Protein AF-A0A3E1NWS9-F1 (afdb_monomer_lite)

Organism: NCBI:txid2291814

Structure (mmCIF, N/CA/C/O backbone):
data_AF-A0A3E1NWS9-F1
#
_entry.id   AF-A0A3E1NWS9-F1
#
loop_
_atom_site.group_PDB
_atom_site.id
_atom_site.type_symbol
_atom_site.label_atom_id
_atom_site.label_alt_id
_atom_site.label_comp_id
_atom_site.label_asym_id
_atom_site.label_entity_id
_atom_site.label_seq_id
_atom_site.pdbx_PDB_ins_code
_atom_site.Cartn_x
_atom_site.Cartn_y
_atom_site.Cartn_z
_atom_site.occupancy
_atom_site.B_iso_or_equiv
_atom_site.auth_seq_id
_atom_site.auth_comp_id
_atom_site.auth_asym_id
_atom_site.auth_atom_id
_atom_site.pdbx_PDB_model_num
ATOM 1 N N . MET A 1 1 ? 13.646 -24.271 -12.139 1.00 60.88 1 MET A N 1
ATOM 2 C CA . MET A 1 1 ? 13.693 -23.143 -13.105 1.00 60.88 1 MET A CA 1
ATOM 3 C C . MET A 1 1 ? 12.350 -22.591 -13.639 1.00 60.88 1 MET A C 1
ATOM 5 O O . MET A 1 1 ? 12.410 -21.567 -14.313 1.00 60.88 1 MET A O 1
ATOM 9 N N . PRO A 1 2 ? 11.144 -23.139 -13.362 1.00 69.62 2 PRO A N 1
ATOM 10 C CA . PRO A 1 2 ? 9.886 -22.487 -13.776 1.00 69.62 2 PRO A CA 1
ATOM 11 C C . PRO A 1 2 ? 9.678 -21.088 -13.173 1.00 69.62 2 PRO A C 1
ATOM 13 O O . PRO A 1 2 ? 9.247 -20.175 -13.867 1.00 69.62 2 PRO A O 1
ATOM 16 N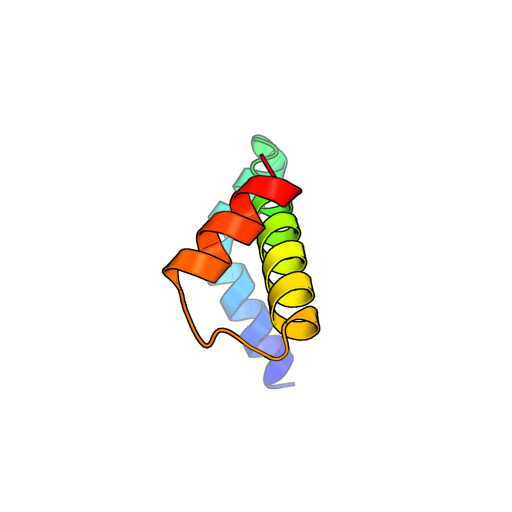 N . SER A 1 3 ? 10.066 -20.902 -11.907 1.00 79.25 3 SER A N 1
ATOM 17 C CA . SER A 1 3 ? 9.975 -19.627 -11.180 1.00 79.25 3 SER A CA 1
ATOM 18 C C . SER A 1 3 ? 10.737 -18.486 -11.861 1.00 79.25 3 SER A C 1
ATOM 20 O O . SER A 1 3 ? 10.229 -17.373 -11.955 1.00 79.25 3 SER A O 1
ATOM 22 N N . PHE A 1 4 ? 11.924 -18.771 -12.400 1.00 89.19 4 PHE A N 1
ATOM 23 C CA . PHE A 1 4 ? 12.750 -17.774 -13.082 1.00 89.19 4 PHE A CA 1
ATOM 24 C C . PHE A 1 4 ? 12.154 -17.355 -14.433 1.00 89.19 4 PHE A C 1
ATOM 26 O O . PHE A 1 4 ? 12.193 -16.183 -14.797 1.00 89.19 4 PHE A O 1
ATOM 33 N N . LYS A 1 5 ? 11.526 -18.296 -15.153 1.00 92.31 5 LYS A N 1
ATOM 34 C CA . LYS A 1 5 ? 10.786 -17.996 -16.390 1.00 92.31 5 LYS A CA 1
ATOM 35 C C . LYS A 1 5 ? 9.558 -17.124 -16.116 1.00 92.31 5 LYS A C 1
ATOM 37 O O . LYS A 1 5 ? 9.284 -16.208 -16.886 1.00 92.31 5 LYS A O 1
ATOM 42 N N . THR A 1 6 ? 8.843 -17.379 -15.020 1.00 93.31 6 THR A N 1
ATOM 43 C CA . THR A 1 6 ? 7.721 -16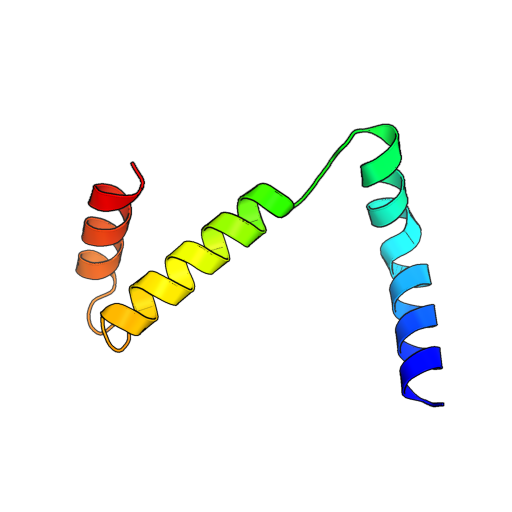.532 -14.590 1.00 93.31 6 THR A CA 1
ATOM 44 C C . THR A 1 6 ? 8.196 -15.127 -14.242 1.00 93.31 6 THR A C 1
ATOM 46 O O . THR A 1 6 ? 7.619 -14.163 -14.734 1.00 93.31 6 THR A O 1
ATOM 49 N N . LEU A 1 7 ? 9.285 -15.006 -13.476 1.00 90.88 7 LEU A N 1
ATOM 50 C CA . LEU A 1 7 ? 9.874 -13.712 -13.131 1.00 90.88 7 LEU A CA 1
ATOM 51 C C . LEU A 1 7 ? 10.266 -12.913 -14.381 1.00 90.88 7 LEU A C 1
ATOM 53 O O . LEU A 1 7 ? 9.894 -11.749 -14.501 1.00 90.88 7 LEU A O 1
ATOM 57 N N . ALA A 1 8 ? 10.959 -13.547 -15.331 1.00 93.56 8 ALA A N 1
ATOM 58 C CA . ALA A 1 8 ? 11.355 -12.905 -16.581 1.00 93.56 8 ALA A CA 1
ATOM 59 C 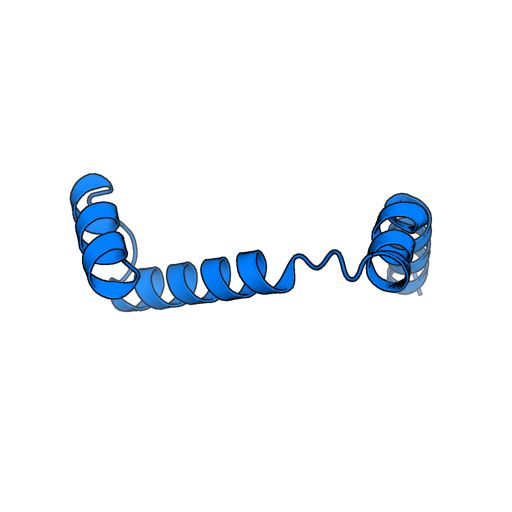C . ALA A 1 8 ? 10.142 -12.380 -17.366 1.00 93.56 8 ALA A C 1
ATOM 61 O O . ALA A 1 8 ? 10.159 -11.243 -17.836 1.00 93.56 8 ALA A O 1
ATOM 62 N N . ARG A 1 9 ? 9.059 -13.166 -17.443 1.00 94.12 9 ARG A N 1
ATOM 63 C CA . ARG A 1 9 ? 7.815 -12.749 -18.104 1.00 94.12 9 ARG A CA 1
ATOM 64 C C . ARG A 1 9 ? 7.158 -11.561 -17.398 1.00 94.12 9 ARG A C 1
ATOM 66 O O . ARG A 1 9 ? 6.694 -10.645 -18.069 1.00 94.12 9 ARG A O 1
ATOM 73 N N . THR A 1 10 ? 7.145 -11.546 -16.066 1.00 94.44 10 THR A N 1
ATOM 74 C CA . THR A 1 10 ? 6.610 -10.422 -15.281 1.00 94.44 10 THR A CA 1
ATOM 75 C C . THR A 1 10 ? 7.417 -9.145 -15.510 1.00 94.44 10 THR A C 1
ATOM 77 O O . THR A 1 10 ? 6.833 -8.085 -15.723 1.00 94.44 10 THR A O 1
ATOM 80 N N . ILE A 1 11 ? 8.751 -9.235 -15.530 1.00 93.25 11 ILE A N 1
ATOM 81 C CA . ILE A 1 11 ? 9.625 -8.084 -15.809 1.00 93.25 11 ILE A CA 1
ATOM 82 C C . ILE A 1 11 ? 9.361 -7.540 -17.214 1.00 93.25 11 ILE A C 1
ATOM 84 O O . ILE A 1 11 ? 9.214 -6.332 -17.378 1.00 93.25 11 ILE A O 1
ATOM 88 N N . GLN A 1 12 ? 9.246 -8.418 -18.214 1.00 94.44 12 GLN A N 1
ATOM 89 C CA . GLN A 1 12 ? 8.917 -8.016 -19.584 1.00 94.44 12 GLN A CA 1
ATOM 90 C C . GLN A 1 12 ? 7.550 -7.325 -19.661 1.00 94.44 12 GLN A C 1
ATOM 92 O O . GLN A 1 12 ? 7.430 -6.270 -20.275 1.00 94.44 12 GLN A O 1
ATOM 97 N N . HIS A 1 13 ? 6.536 -7.882 -18.996 1.00 95.62 13 HIS A N 1
ATOM 98 C CA . HIS A 1 13 ? 5.183 -7.328 -18.981 1.00 95.62 13 HIS A CA 1
ATOM 99 C C . HIS A 1 13 ? 5.112 -5.934 -18.331 1.00 95.62 13 HIS A C 1
ATOM 101 O O . HIS A 1 13 ? 4.362 -5.076 -18.785 1.00 95.62 13 HIS A O 1
ATOM 107 N N . HIS A 1 14 ? 5.917 -5.681 -17.294 1.00 91.94 14 HIS A N 1
ATOM 108 C CA . HIS A 1 14 ? 5.922 -4.412 -16.555 1.00 91.94 14 HIS A CA 1
ATOM 109 C C . HIS A 1 14 ? 7.108 -3.495 -16.889 1.00 91.94 14 HIS A C 1
ATOM 111 O O . HIS A 1 14 ? 7.365 -2.531 -16.166 1.00 91.94 14 HIS A O 1
ATOM 117 N N . PHE A 1 15 ? 7.818 -3.755 -17.989 1.00 93.00 15 PHE A N 1
ATOM 118 C CA . PHE A 1 15 ? 9.068 -3.073 -18.328 1.00 93.00 15 PHE A CA 1
ATOM 119 C C . PHE A 1 15 ? 8.945 -1.540 -18.357 1.00 93.00 15 PHE A C 1
ATOM 121 O O . PHE A 1 15 ? 9.778 -0.843 -17.783 1.00 93.00 15 PHE A O 1
ATOM 128 N N . LEU A 1 16 ? 7.869 -1.006 -18.946 1.00 90.81 16 LEU A N 1
ATOM 129 C CA . LEU A 1 16 ? 7.631 0.444 -19.016 1.00 90.81 16 LEU A CA 1
ATOM 130 C C . LEU A 1 16 ? 7.432 1.084 -17.633 1.00 90.81 16 LEU A C 1
ATOM 132 O O . LEU A 1 16 ? 7.908 2.189 -17.385 1.00 90.81 16 LEU A O 1
ATOM 136 N N . VAL A 1 17 ? 6.763 0.381 -16.716 1.00 86.25 17 VAL A N 1
ATOM 137 C CA . VAL A 1 17 ? 6.552 0.852 -15.338 1.00 86.25 17 VAL A CA 1
ATOM 138 C C . VAL A 1 17 ? 7.880 0.892 -14.586 1.00 86.25 17 VAL A C 1
ATOM 140 O O . VAL A 1 17 ? 8.168 1.866 -13.893 1.00 86.25 17 VAL A O 1
ATOM 143 N N . ILE A 1 18 ? 8.717 -0.131 -14.774 1.00 88.50 18 ILE A N 1
ATOM 144 C CA . ILE A 1 18 ? 10.064 -0.189 -14.195 1.00 88.50 18 ILE A CA 1
ATOM 145 C C . ILE A 1 18 ? 10.923 0.961 -14.736 1.00 88.50 18 ILE A C 1
ATOM 147 O O . ILE A 1 18 ? 11.597 1.639 -13.966 1.00 88.50 18 ILE A O 1
ATOM 151 N N . LEU A 1 19 ? 10.871 1.233 -16.041 1.00 89.50 19 LEU A N 1
ATOM 152 C CA . LEU A 1 19 ? 11.644 2.310 -16.663 1.00 89.50 19 LEU A CA 1
ATOM 153 C C . LEU A 1 19 ? 11.207 3.703 -16.168 1.00 89.50 19 LEU A C 1
ATOM 155 O O . LEU A 1 19 ? 12.049 4.566 -15.913 1.00 89.50 19 LEU A O 1
ATOM 159 N N . ASN A 1 20 ? 9.906 3.903 -15.938 1.00 86.38 20 ASN A N 1
ATOM 160 C CA . ASN A 1 20 ? 9.371 5.143 -15.368 1.00 86.38 20 ASN A CA 1
ATOM 161 C C . ASN A 1 20 ? 9.909 5.454 -13.962 1.00 86.38 20 ASN A C 1
ATOM 163 O O . ASN A 1 20 ? 10.059 6.632 -13.626 1.00 86.38 20 ASN A O 1
ATOM 167 N N . PHE A 1 21 ? 10.242 4.441 -13.154 1.00 84.75 21 PHE A N 1
ATOM 168 C CA . PHE A 1 21 ? 10.894 4.658 -11.860 1.00 84.75 21 PHE A CA 1
ATOM 169 C C . PHE A 1 21 ? 12.274 5.313 -12.022 1.00 84.75 21 PHE A C 1
ATOM 171 O O . PHE A 1 21 ? 12.610 6.219 -11.268 1.00 84.75 21 PHE A O 1
ATOM 178 N N . PHE A 1 22 ? 13.066 4.923 -13.022 1.00 84.81 22 PHE A N 1
ATOM 179 C CA . PHE A 1 22 ? 14.401 5.500 -13.220 1.00 84.81 22 PHE A CA 1
ATOM 180 C C . PHE A 1 22 ? 14.357 6.894 -13.854 1.00 84.81 22 PHE A C 1
ATOM 182 O O . PHE A 1 22 ? 15.127 7.763 -13.452 1.00 84.81 22 PHE A O 1
ATOM 189 N N . ASN A 1 23 ? 13.428 7.127 -14.785 1.00 85.06 23 ASN A N 1
ATOM 190 C CA . ASN A 1 23 ? 13.307 8.417 -15.468 1.00 85.06 23 ASN A CA 1
ATOM 191 C C . ASN A 1 23 ? 12.657 9.490 -14.588 1.00 85.06 23 ASN A C 1
ATOM 193 O O . ASN A 1 23 ? 13.173 10.597 -14.471 1.00 85.06 23 ASN A O 1
ATOM 197 N N . ASN A 1 24 ? 11.531 9.157 -13.953 1.00 84.38 24 ASN A N 1
ATOM 198 C CA . ASN A 1 24 ? 10.683 10.135 -13.267 1.00 84.38 24 ASN A CA 1
ATOM 199 C C . ASN A 1 24 ? 10.719 9.991 -11.740 1.00 84.38 24 ASN A C 1
ATOM 201 O O . ASN A 1 24 ? 10.002 10.708 -11.046 1.00 84.38 24 ASN A O 1
ATOM 205 N N . ARG A 1 25 ? 11.486 9.028 -11.199 1.00 81.44 25 ARG A N 1
ATOM 206 C CA . ARG A 1 25 ? 11.422 8.614 -9.780 1.00 81.44 25 ARG A CA 1
ATOM 207 C C . ARG A 1 25 ? 10.005 8.279 -9.311 1.00 81.44 25 ARG A C 1
ATOM 209 O O . ARG A 1 25 ? 9.711 8.334 -8.118 1.00 81.44 25 ARG A O 1
ATOM 216 N N . ALA A 1 26 ? 9.134 7.900 -10.247 1.00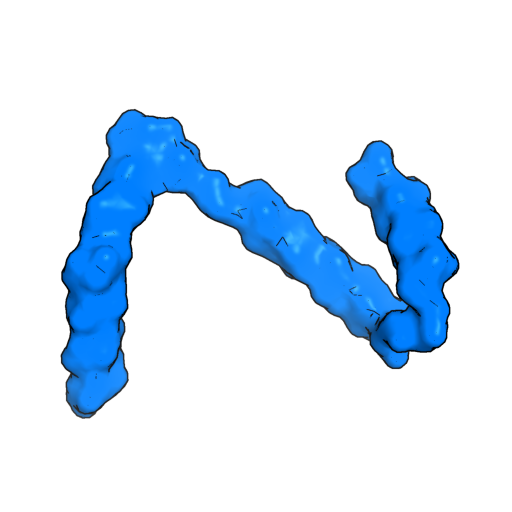 75.19 26 ALA A N 1
ATOM 217 C CA . ALA A 1 26 ? 7.776 7.482 -9.957 1.00 75.19 26 ALA A CA 1
ATOM 218 C C . ALA A 1 26 ? 7.837 6.158 -9.185 1.00 75.19 26 ALA A C 1
ATOM 220 O O . ALA A 1 26 ? 8.140 5.110 -9.753 1.00 75.19 26 ALA A O 1
ATOM 221 N N . THR A 1 27 ? 7.609 6.224 -7.874 1.00 78.06 27 THR A N 1
ATOM 222 C CA . THR A 1 27 ? 7.711 5.083 -6.964 1.00 78.06 27 THR A CA 1
ATOM 223 C C . THR A 1 27 ? 6.409 4.861 -6.215 1.00 78.06 27 THR A C 1
ATOM 225 O O . THR A 1 27 ? 5.794 5.801 -5.718 1.00 78.06 27 THR A O 1
ATOM 228 N N . ASN A 1 28 ? 6.016 3.596 -6.083 1.00 81.06 28 ASN A N 1
ATOM 229 C CA . ASN A 1 28 ? 4.882 3.195 -5.255 1.00 81.06 28 ASN A CA 1
ATOM 230 C C . ASN A 1 28 ? 5.264 3.036 -3.768 1.00 81.06 28 ASN A C 1
ATOM 232 O O . ASN A 1 28 ? 4.427 2.662 -2.951 1.00 81.06 28 ASN A O 1
ATOM 236 N N . ALA A 1 29 ? 6.515 3.330 -3.390 1.00 84.00 29 ALA A N 1
ATOM 237 C CA . ALA A 1 29 ? 7.026 3.103 -2.036 1.00 84.00 29 ALA A CA 1
ATOM 238 C C . ALA A 1 29 ? 6.181 3.783 -0.942 1.00 84.00 29 ALA A C 1
ATOM 240 O O . ALA A 1 29 ? 5.964 3.203 0.122 1.00 84.00 29 ALA A O 1
ATOM 241 N N . LEU A 1 30 ? 5.655 4.987 -1.203 1.00 83.50 30 LEU A N 1
ATOM 242 C CA . LEU A 1 30 ? 4.768 5.675 -0.259 1.00 83.50 30 LEU A CA 1
ATOM 243 C C . LEU A 1 30 ? 3.466 4.891 -0.044 1.00 83.50 30 LEU A C 1
ATOM 245 O O . LEU A 1 30 ? 3.114 4.609 1.101 1.00 83.50 30 LEU A O 1
ATOM 249 N N . GLY A 1 31 ? 2.808 4.455 -1.123 1.00 88.75 31 GLY A N 1
ATOM 250 C CA . GLY A 1 31 ? 1.598 3.631 -1.053 1.00 88.75 31 GLY A CA 1
ATOM 251 C C . GLY A 1 31 ? 1.842 2.268 -0.399 1.00 88.75 31 GLY A C 1
ATOM 252 O O . GLY A 1 31 ? 1.045 1.810 0.419 1.00 88.75 31 GLY A O 1
ATOM 253 N N . GLU A 1 32 ? 2.978 1.632 -0.686 1.00 90.19 32 GLU A N 1
ATOM 254 C CA . GLU A 1 32 ? 3.379 0.362 -0.070 1.00 90.19 32 GLU A CA 1
ATOM 255 C C . GLU A 1 32 ? 3.644 0.505 1.431 1.00 90.19 32 GLU A C 1
ATOM 257 O O . GLU A 1 32 ? 3.166 -0.315 2.221 1.00 90.19 32 GLU A O 1
ATOM 262 N N . SER A 1 33 ? 4.336 1.571 1.841 1.00 90.62 33 SER A N 1
ATOM 263 C CA . SER A 1 33 ? 4.586 1.862 3.255 1.00 90.62 33 SER A CA 1
ATOM 264 C C . SER A 1 33 ? 3.293 2.174 4.014 1.00 90.62 33 SER A C 1
ATOM 266 O O . SER A 1 33 ? 3.110 1.714 5.144 1.00 90.62 33 SER A O 1
ATOM 268 N N . PHE A 1 34 ? 2.350 2.876 3.382 1.00 90.44 34 PHE A N 1
ATOM 269 C CA . PHE A 1 34 ? 1.035 3.142 3.955 1.00 90.44 34 PHE A CA 1
ATOM 270 C C . PHE A 1 34 ? 0.212 1.854 4.100 1.00 90.44 34 PHE A C 1
ATOM 272 O O . PHE A 1 34 ? -0.311 1.565 5.178 1.00 90.44 34 PHE A O 1
ATOM 279 N N . ASN A 1 35 ? 0.200 1.000 3.072 1.00 92.38 35 ASN A N 1
ATOM 280 C CA . ASN A 1 35 ? -0.432 -0.320 3.137 1.00 92.38 35 ASN A CA 1
ATOM 281 C C . ASN A 1 35 ? 0.175 -1.205 4.238 1.00 92.38 35 ASN A C 1
ATOM 283 O O . ASN A 1 35 ? -0.547 -1.961 4.892 1.00 92.38 35 ASN A O 1
ATOM 287 N N . ALA A 1 36 ? 1.488 -1.123 4.469 1.00 95.38 36 ALA A N 1
ATOM 288 C CA . ALA A 1 36 ? 2.149 -1.840 5.557 1.00 95.38 36 ALA A CA 1
ATOM 289 C C . ALA A 1 36 ? 1.686 -1.342 6.937 1.00 95.38 36 ALA A C 1
ATOM 291 O O . ALA A 1 36 ? 1.365 -2.162 7.801 1.00 95.38 36 ALA A O 1
ATOM 292 N N . LYS A 1 37 ? 1.569 -0.019 7.122 1.00 93.38 37 LYS A N 1
ATOM 293 C CA . LYS A 1 37 ? 1.029 0.593 8.349 1.00 93.38 37 LYS A CA 1
ATOM 294 C C . LYS A 1 37 ? -0.414 0.149 8.620 1.00 93.38 37 LYS A C 1
ATOM 296 O O . LYS A 1 37 ? -0.698 -0.328 9.717 1.00 93.38 37 LYS A O 1
ATOM 301 N N . ILE A 1 38 ? -1.290 0.181 7.609 1.00 94.06 38 ILE A N 1
ATOM 302 C CA . ILE A 1 38 ? -2.678 -0.308 7.726 1.00 94.06 38 ILE A CA 1
ATOM 303 C C . ILE A 1 38 ? -2.713 -1.789 8.127 1.00 94.06 38 ILE A C 1
ATOM 305 O O . ILE A 1 38 ? -3.473 -2.177 9.016 1.00 94.06 38 ILE A O 1
ATOM 309 N N . LYS A 1 39 ? -1.886 -2.639 7.500 1.00 95.06 39 LYS A N 1
ATOM 310 C CA . LYS A 1 39 ? -1.820 -4.073 7.833 1.00 95.06 39 LYS A CA 1
ATOM 311 C C . LYS A 1 39 ? -1.382 -4.300 9.280 1.00 95.06 39 LYS A C 1
ATOM 313 O O . LYS A 1 39 ? -1.981 -5.133 9.960 1.00 95.06 39 LYS A O 1
ATOM 318 N N . ALA A 1 40 ? -0.376 -3.563 9.752 1.00 94.50 40 ALA A N 1
ATOM 319 C CA . ALA A 1 40 ? 0.094 -3.641 11.133 1.00 94.50 40 ALA A CA 1
ATOM 320 C C . ALA A 1 40 ? -0.993 -3.199 12.124 1.00 94.50 40 ALA A C 1
ATOM 322 O O . ALA A 1 40 ? -1.2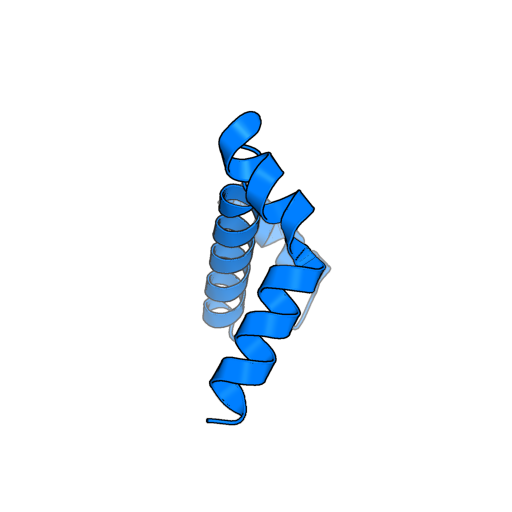72 -3.908 13.091 1.00 94.50 40 ALA A O 1
ATOM 323 N N . PHE A 1 41 ? -1.666 -2.084 11.834 1.00 92.81 41 PHE A N 1
ATOM 324 C CA . PHE A 1 41 ? -2.767 -1.571 12.643 1.00 92.81 41 PHE A CA 1
ATOM 325 C C . PHE A 1 41 ? -3.937 -2.564 12.728 1.00 92.81 41 PHE A C 1
ATOM 327 O O . PHE A 1 41 ? -4.401 -2.905 13.817 1.00 92.81 41 PHE A O 1
ATOM 334 N N . ARG A 1 42 ? -4.344 -3.136 11.589 1.00 94.56 42 ARG A N 1
ATOM 335 C CA . ARG A 1 42 ? -5.368 -4.188 11.527 1.00 94.56 42 ARG A CA 1
ATOM 336 C C . ARG A 1 42 ? -4.996 -5.408 12.372 1.00 94.56 42 ARG A C 1
ATOM 338 O O . ARG A 1 42 ? -5.851 -5.962 13.061 1.00 94.56 42 ARG A O 1
ATOM 345 N N . ASN A 1 43 ? -3.735 -5.835 12.321 1.00 94.50 43 ASN A N 1
ATOM 346 C CA . ASN A 1 43 ? -3.247 -6.963 13.117 1.00 94.50 43 ASN A CA 1
ATOM 347 C C . ASN A 1 43 ? -3.299 -6.656 14.622 1.00 94.50 43 ASN A C 1
ATOM 349 O O . ASN A 1 43 ? -3.743 -7.506 15.394 1.00 94.50 43 ASN A O 1
ATOM 353 N N . ALA A 1 44 ? -2.925 -5.440 15.034 1.00 91.12 44 ALA A N 1
ATOM 354 C CA . ALA A 1 44 ? -3.016 -4.997 16.427 1.00 91.12 44 ALA A CA 1
ATOM 355 C C . ALA A 1 44 ? -4.466 -4.989 16.949 1.00 91.12 44 ALA A C 1
ATOM 357 O O . ALA A 1 44 ? -4.715 -5.354 18.097 1.00 91.12 44 ALA A O 1
ATOM 358 N N . MET A 1 45 ? -5.436 -4.656 16.092 1.00 89.12 45 MET A N 1
ATOM 359 C CA . MET A 1 45 ? -6.871 -4.704 16.410 1.00 89.12 45 MET A CA 1
ATOM 360 C C . MET A 1 45 ? -7.497 -6.105 16.311 1.00 89.12 45 MET A C 1
ATOM 362 O O . MET A 1 45 ? -8.686 -6.261 16.592 1.00 89.12 45 MET A O 1
ATOM 366 N N . ARG A 1 46 ? -6.708 -7.131 15.950 1.00 91.06 46 ARG A N 1
ATOM 367 C CA . ARG A 1 46 ? -7.162 -8.516 15.712 1.00 91.06 46 ARG A CA 1
ATOM 368 C C . ARG A 1 46 ? -8.238 -8.612 14.624 1.00 91.06 46 ARG A C 1
ATOM 370 O O . ARG A 1 46 ? -9.161 -9.417 14.715 1.00 91.06 46 ARG A O 1
ATOM 377 N N . GLY A 1 47 ? -8.088 -7.801 13.578 1.00 90.56 47 GLY A N 1
ATOM 378 C CA . GLY A 1 47 ? -9.022 -7.714 12.460 1.00 90.56 47 GLY A CA 1
ATOM 379 C C . GLY A 1 47 ? -9.887 -6.456 12.498 1.00 90.56 47 GLY A C 1
ATOM 380 O O . GLY A 1 47 ? -9.667 -5.544 13.291 1.00 90.56 47 GLY A O 1
ATOM 381 N N . VAL A 1 48 ? -10.867 -6.407 11.597 1.00 92.94 48 VAL A N 1
ATOM 382 C CA . VAL A 1 48 ? -11.831 -5.306 11.477 1.00 92.94 48 VAL A CA 1
ATOM 383 C C . VAL A 1 48 ? -13.215 -5.888 11.717 1.00 92.94 48 VAL A C 1
ATOM 385 O O . VAL A 1 48 ? -13.670 -6.721 10.941 1.00 92.94 48 VAL A O 1
ATOM 388 N N . ARG A 1 49 ? -13.852 -5.489 12.820 1.00 90.06 49 ARG A N 1
ATOM 389 C CA . ARG A 1 49 ? -15.236 -5.878 1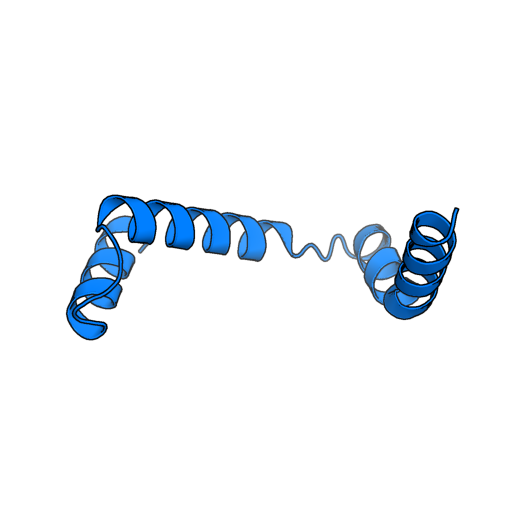3.147 1.00 90.06 49 ARG A CA 1
ATOM 390 C C . ARG A 1 49 ? -16.240 -4.793 12.767 1.00 90.06 49 ARG A C 1
ATOM 392 O O . ARG A 1 49 ? -17.359 -5.108 12.397 1.00 90.06 49 ARG A O 1
ATOM 399 N N . ASP A 1 50 ? -15.799 -3.543 12.839 1.00 93.38 50 ASP A N 1
ATOM 400 C CA . ASP A 1 50 ? -16.550 -2.345 12.492 1.00 93.38 50 ASP A CA 1
ATOM 401 C C . ASP A 1 50 ? -15.647 -1.482 11.604 1.00 93.38 50 ASP A C 1
ATOM 403 O O . ASP A 1 50 ? -14.546 -1.097 12.011 1.00 93.38 50 ASP A O 1
ATOM 407 N N . VAL A 1 51 ? -16.079 -1.267 10.362 1.00 93.56 51 VAL A N 1
ATOM 408 C CA . VAL A 1 51 ? -15.303 -0.542 9.350 1.00 93.56 51 VAL A CA 1
ATOM 409 C C . VAL A 1 51 ? -15.284 0.952 9.649 1.00 93.56 51 VAL A C 1
ATOM 411 O O . VAL A 1 51 ? -14.240 1.579 9.483 1.00 93.56 51 VAL A O 1
ATOM 414 N N . GLU A 1 52 ? -16.395 1.513 10.120 1.00 95.00 52 GLU A N 1
ATOM 415 C CA . GLU A 1 52 ? -16.510 2.941 10.408 1.00 95.00 52 GLU A CA 1
ATOM 416 C C . GLU A 1 52 ? -15.612 3.308 11.591 1.00 95.00 52 GLU A C 1
ATOM 418 O O . GLU A 1 52 ? -14.768 4.202 11.484 1.00 95.00 52 GLU A O 1
ATOM 423 N N . PHE A 1 53 ? -15.668 2.519 12.668 1.00 91.12 53 PHE A N 1
ATOM 424 C CA . PHE A 1 53 ? -14.775 2.700 13.813 1.00 91.12 53 PHE A CA 1
ATOM 425 C C . PHE A 1 53 ? -13.299 2.473 13.453 1.00 91.12 53 PHE A C 1
ATOM 427 O O . PHE A 1 53 ? -12.413 3.170 13.953 1.00 91.12 53 PHE A O 1
ATOM 434 N N . PHE A 1 54 ? -13.003 1.507 12.578 1.00 93.00 54 PHE A N 1
ATOM 435 C CA . PHE A 1 54 ? -11.638 1.271 12.109 1.00 93.00 54 PHE A CA 1
ATOM 436 C C . PHE A 1 54 ? -11.091 2.458 11.313 1.00 93.00 54 PHE A C 1
ATOM 438 O O . PHE A 1 54 ? -9.958 2.872 11.559 1.00 93.00 54 PHE A O 1
ATOM 445 N N . LEU A 1 55 ? -11.883 3.018 10.394 1.00 93.31 55 LEU A N 1
ATOM 446 C CA . LEU A 1 55 ? -11.495 4.184 9.600 1.00 93.31 55 LEU A CA 1
ATOM 447 C C . LEU A 1 55 ? -11.323 5.429 10.472 1.00 93.31 55 LEU A C 1
ATOM 449 O O . LEU A 1 55 ? -10.321 6.118 10.312 1.00 93.31 55 LEU A O 1
ATOM 453 N N . PHE A 1 56 ? -12.218 5.652 11.438 1.00 93.88 56 PHE A N 1
ATOM 454 C CA . PHE A 1 56 ? -12.071 6.712 12.439 1.00 93.88 56 PHE A CA 1
ATOM 455 C C . PHE A 1 56 ? -10.736 6.599 13.194 1.00 93.88 56 PHE A C 1
ATOM 457 O O . PHE A 1 56 ? -9.979 7.557 13.312 1.00 93.88 56 PHE A O 1
ATOM 464 N N . ARG A 1 57 ? -10.377 5.401 13.665 1.00 91.50 57 ARG A N 1
ATOM 465 C CA . ARG A 1 57 ? -9.101 5.196 14.370 1.00 91.50 57 ARG A CA 1
ATOM 466 C C . ARG A 1 57 ? -7.885 5.301 13.453 1.00 91.50 57 ARG A C 1
ATOM 468 O O . ARG A 1 57 ? -6.822 5.715 13.908 1.00 91.50 57 ARG A O 1
ATOM 475 N N . LEU A 1 58 ? -8.026 4.901 12.190 1.00 91.81 58 LEU A N 1
ATOM 476 C CA . LEU A 1 58 ? -6.976 5.032 11.187 1.00 91.81 58 LEU A CA 1
ATOM 477 C C . LEU A 1 58 ? -6.684 6.510 10.903 1.00 91.81 58 LEU A C 1
ATOM 479 O O . LEU A 1 58 ? -5.511 6.880 10.857 1.00 91.81 58 LEU A O 1
ATOM 483 N N . SER A 1 59 ? -7.722 7.342 10.748 1.00 92.44 59 SER A N 1
ATOM 484 C CA . SER A 1 59 ? -7.549 8.782 10.549 1.00 92.44 59 SER A CA 1
ATOM 485 C C . SER A 1 59 ? -6.904 9.436 11.763 1.00 92.44 59 SER A C 1
ATOM 487 O O . SER A 1 59 ? -5.953 10.173 11.591 1.00 92.44 59 SER A O 1
ATOM 489 N N . GLU A 1 60 ? -7.298 9.099 12.989 1.00 90.88 60 GLU A N 1
ATOM 490 C CA . GLU A 1 60 ? -6.689 9.702 14.190 1.00 90.88 60 GLU A CA 1
ATOM 491 C C . GLU A 1 60 ? -5.172 9.437 14.337 1.00 90.88 60 GLU A C 1
ATOM 493 O O . GLU A 1 60 ? -4.464 10.223 14.956 1.00 90.88 60 GLU A O 1
ATOM 498 N N . ILE A 1 61 ? -4.649 8.327 13.798 1.00 85.94 61 ILE A N 1
ATOM 499 C CA . ILE A 1 61 ? -3.224 7.948 13.932 1.00 85.94 61 ILE A CA 1
ATOM 500 C C . ILE A 1 61 ? -2.375 8.445 12.751 1.00 85.94 61 ILE A C 1
ATOM 502 O O . ILE A 1 61 ? -1.161 8.618 12.891 1.00 85.94 61 ILE A O 1
ATOM 506 N N . TYR A 1 62 ? -2.987 8.597 11.575 1.00 82.94 62 TYR A N 1
ATOM 507 C CA . TYR A 1 62 ? -2.282 8.859 10.318 1.00 82.94 62 TYR A CA 1
ATOM 508 C C . TYR A 1 62 ? -2.756 10.125 9.579 1.00 82.94 62 TYR A C 1
ATOM 510 O O . TYR A 1 62 ? -2.313 10.325 8.445 1.00 82.94 62 TYR A O 1
ATOM 518 N N . ALA A 1 63 ? -3.632 10.936 10.188 1.00 62.16 63 ALA A N 1
ATOM 519 C CA . ALA A 1 63 ? -3.958 12.301 9.757 1.00 62.16 63 ALA A CA 1
ATOM 520 C C . ALA A 1 63 ? -2.870 13.309 10.150 1.00 62.16 63 ALA A C 1
ATOM 522 O O . ALA A 1 63 ? -2.156 13.071 11.152 1.00 62.16 63 ALA A O 1
#

Foldseek 3Di:
DVVVVVVVVVCVVCVVVVVCCVVVVDDCVVVVVLVVVLVVLCVVVVHPPDPVVSVVVSVVVPD

Sequence (63 aa):
MPSFKTLARTIQHHFLVILNFFNNRATNALGESFNAKIKAFRNAMRGVRDVEFFLFRLSEIYA

pLDDT: mean 88.76, std 7.2, range [60.88, 95.62]

Secondary structure (DSSP, 8-state):
-HHHHHHHHHHHHTHHHHHHHHHH---SHHHHHHHHHHHHHHHHTTS-S-HHHHHHHHHHHH-

Radius of gyration: 17.59 Å; chains: 1; bounding box: 31×35×36 Å

InterPro domains:
  IPR002560 Transposase IS204/IS1001/IS1096/IS1165, DDE domain [PF01610] (2-57)